Protein AF-A0A8I1ECL7-F1 (afdb_monomer_lite)

Structure (mmCIF, N/CA/C/O backbone):
data_AF-A0A8I1ECL7-F1
#
_entry.id   AF-A0A8I1ECL7-F1
#
loop_
_atom_site.group_PDB
_atom_site.id
_atom_site.type_symbol
_atom_site.label_atom_id
_atom_site.label_alt_id
_atom_site.label_comp_id
_atom_site.label_asym_id
_atom_site.label_entity_id
_atom_site.label_seq_id
_atom_site.pdbx_PDB_ins_code
_atom_site.Cartn_x
_atom_site.Cartn_y
_atom_site.Cartn_z
_atom_site.occupancy
_atom_site.B_iso_or_equiv
_atom_site.auth_seq_id
_atom_site.auth_comp_id
_atom_site.auth_asym_id
_atom_site.auth_atom_id
_atom_site.pdbx_PDB_model_num
ATOM 1 N N . MET A 1 1 ? 15.652 12.026 -10.601 1.00 41.94 1 MET A N 1
ATOM 2 C CA . MET A 1 1 ? 15.238 10.801 -11.319 1.00 41.94 1 MET A CA 1
ATOM 3 C C . MET A 1 1 ? 13.857 10.426 -10.815 1.00 41.94 1 MET A C 1
ATOM 5 O O . MET A 1 1 ? 13.709 10.248 -9.613 1.00 41.94 1 MET A O 1
ATOM 9 N N . THR A 1 2 ? 12.848 10.389 -11.680 1.00 50.03 2 THR A N 1
ATOM 10 C CA . THR A 1 2 ? 11.480 10.013 -11.294 1.00 50.03 2 THR A CA 1
ATOM 11 C C . THR A 1 2 ? 11.467 8.515 -11.010 1.00 50.03 2 THR A C 1
ATOM 13 O O . THR A 1 2 ? 11.627 7.714 -11.929 1.00 50.03 2 THR A O 1
ATOM 16 N N . ARG A 1 3 ? 11.373 8.128 -9.734 1.00 60.25 3 ARG A N 1
ATOM 17 C CA . ARG A 1 3 ? 11.252 6.719 -9.340 1.00 60.25 3 ARG A CA 1
ATOM 18 C C . ARG A 1 3 ? 9.939 6.191 -9.935 1.00 60.25 3 ARG A C 1
ATOM 20 O O . ARG A 1 3 ? 8.884 6.762 -9.676 1.00 60.25 3 ARG A O 1
ATOM 27 N N . LYS A 1 4 ? 9.996 5.165 -10.787 1.00 64.00 4 LYS A N 1
ATOM 28 C CA . LYS A 1 4 ? 8.804 4.545 -11.385 1.00 64.00 4 LYS A CA 1
ATOM 29 C C . LYS A 1 4 ? 8.322 3.441 -10.446 1.00 64.00 4 LYS A C 1
ATOM 31 O O . LYS A 1 4 ? 9.128 2.606 -10.050 1.00 64.00 4 LYS A O 1
ATOM 36 N N . VAL A 1 5 ? 7.039 3.455 -10.084 1.00 64.19 5 VAL A N 1
ATOM 37 C CA . VAL A 1 5 ? 6.429 2.357 -9.317 1.00 64.19 5 VAL A CA 1
ATOM 38 C C . VAL A 1 5 ? 6.498 1.090 -10.170 1.00 64.19 5 VAL A C 1
ATOM 40 O O . VAL A 1 5 ? 6.072 1.110 -11.328 1.00 64.19 5 VAL A O 1
ATOM 43 N N . LEU A 1 6 ? 7.056 0.015 -9.619 1.00 67.50 6 LEU A N 1
ATOM 44 C CA . LEU A 1 6 ? 7.060 -1.297 -10.264 1.00 67.50 6 LEU A CA 1
ATOM 45 C C . LEU A 1 6 ? 5.637 -1.859 -10.258 1.00 67.50 6 LEU A C 1
ATOM 47 O O . LEU A 1 6 ? 4.938 -1.745 -9.262 1.00 67.50 6 LEU A O 1
ATOM 51 N N . THR A 1 7 ? 5.185 -2.456 -11.353 1.00 64.19 7 THR A N 1
ATOM 52 C CA . THR A 1 7 ? 3.892 -3.149 -11.429 1.00 64.19 7 THR A CA 1
ATOM 53 C C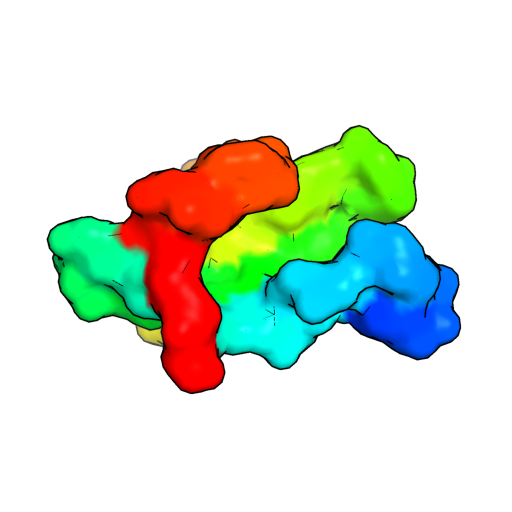 . THR A 1 7 ? 4.116 -4.656 -11.565 1.00 64.19 7 THR A C 1
ATOM 55 O O . THR A 1 7 ? 5.215 -5.069 -11.950 1.00 64.19 7 THR A O 1
ATOM 58 N N . PRO A 1 8 ? 3.085 -5.492 -11.334 1.00 62.50 8 PRO A N 1
ATOM 59 C CA . PRO A 1 8 ? 3.158 -6.915 -11.668 1.00 62.50 8 PRO A CA 1
ATOM 60 C C . PRO A 1 8 ? 3.544 -7.180 -13.136 1.00 62.50 8 PRO A C 1
ATOM 62 O O . PRO A 1 8 ? 4.107 -8.221 -13.447 1.00 62.50 8 PRO A O 1
ATOM 65 N N . GLU A 1 9 ? 3.277 -6.238 -14.046 1.00 62.25 9 GLU A N 1
ATOM 66 C CA . GLU A 1 9 ? 3.656 -6.341 -15.461 1.00 62.25 9 GLU A CA 1
ATOM 67 C C . GLU A 1 9 ? 5.146 -6.057 -15.692 1.00 62.25 9 GLU A C 1
ATOM 69 O O . GLU A 1 9 ? 5.774 -6.705 -16.526 1.00 62.25 9 GLU A O 1
ATOM 74 N N . THR A 1 10 ? 5.726 -5.090 -14.971 1.00 66.50 10 THR A N 1
ATOM 75 C CA . THR A 1 10 ? 7.143 -4.726 -15.133 1.00 66.50 10 THR A CA 1
ATOM 76 C C . THR A 1 10 ? 8.082 -5.571 -14.282 1.00 66.50 10 THR A C 1
ATOM 78 O O . THR A 1 10 ? 9.248 -5.697 -14.636 1.00 66.50 10 THR A O 1
ATOM 81 N N . SER A 1 11 ? 7.586 -6.155 -13.188 1.00 65.00 11 SER A N 1
ATOM 82 C CA . SER A 1 11 ? 8.333 -7.068 -12.323 1.00 65.00 11 SER A CA 1
ATOM 83 C C . SER A 1 11 ? 7.403 -8.208 -11.875 1.00 65.00 11 SER A C 1
ATOM 85 O O . SER A 1 11 ? 6.735 -8.089 -10.848 1.00 65.00 11 SER A O 1
ATOM 87 N N . PRO A 1 12 ? 7.345 -9.333 -12.615 1.00 63.28 12 PRO A N 1
ATOM 88 C CA . PRO A 1 12 ? 6.359 -10.397 -12.400 1.00 63.28 12 PRO A CA 1
ATOM 89 C C . PRO A 1 12 ? 6.430 -11.067 -11.028 1.00 63.28 12 PRO A C 1
ATOM 91 O O . PRO A 1 12 ? 5.432 -11.603 -10.578 1.00 63.28 12 PRO A O 1
ATOM 94 N N . ASN A 1 13 ? 7.552 -10.972 -10.311 1.00 63.66 13 ASN A N 1
ATOM 95 C CA . ASN A 1 13 ? 7.654 -11.472 -8.936 1.00 63.66 13 ASN A CA 1
ATOM 96 C C . ASN A 1 13 ? 6.939 -10.577 -7.900 1.00 63.66 13 ASN A C 1
ATOM 98 O O . ASN A 1 13 ? 6.884 -10.934 -6.731 1.00 63.66 13 ASN A O 1
ATOM 102 N N . HIS A 1 14 ? 6.390 -9.425 -8.302 1.00 69.94 14 HIS A N 1
ATOM 103 C CA . HIS A 1 14 ? 5.780 -8.431 -7.416 1.00 69.94 14 HIS A CA 1
ATOM 104 C C . HIS A 1 14 ? 4.244 -8.454 -7.467 1.00 69.94 14 HIS A C 1
ATOM 106 O O . HIS A 1 14 ? 3.595 -7.415 -7.600 1.00 69.94 14 HIS A O 1
ATOM 112 N N . HIS A 1 15 ? 3.640 -9.635 -7.324 1.00 73.62 15 HIS A N 1
ATOM 113 C CA . HIS A 1 15 ? 2.179 -9.827 -7.338 1.00 73.62 15 HIS A CA 1
ATOM 114 C C . HIS A 1 15 ? 1.425 -9.004 -6.273 1.00 73.62 15 HIS A C 1
ATOM 116 O O . HIS A 1 15 ? 0.211 -8.823 -6.362 1.00 73.62 15 HIS A O 1
ATOM 122 N N . THR A 1 16 ? 2.143 -8.531 -5.258 1.00 78.44 16 THR A N 1
ATOM 123 C CA . THR A 1 16 ? 1.648 -7.766 -4.110 1.00 78.44 16 THR A CA 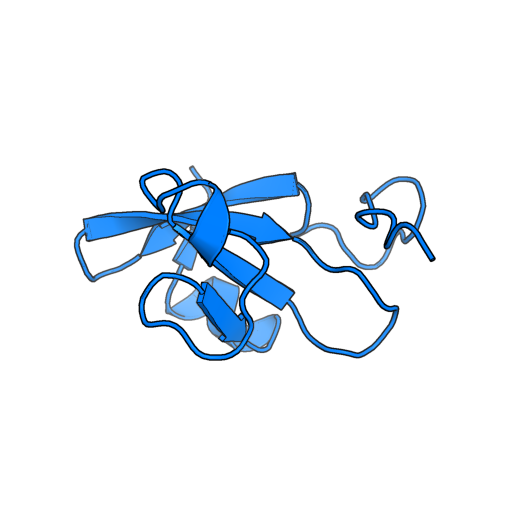1
ATOM 124 C C . THR A 1 16 ? 1.595 -6.258 -4.372 1.00 78.44 16 THR A C 1
ATOM 126 O O . THR A 1 16 ? 0.823 -5.558 -3.720 1.00 78.44 16 THR A O 1
ATOM 129 N N . ILE A 1 17 ? 2.395 -5.741 -5.315 1.00 81.56 17 ILE A N 1
ATOM 130 C CA . ILE A 1 17 ? 2.449 -4.302 -5.607 1.00 81.56 17 ILE A CA 1
ATOM 131 C C . ILE A 1 17 ? 1.216 -3.858 -6.391 1.00 81.56 17 ILE A C 1
ATOM 133 O O . ILE A 1 17 ? 0.713 -4.574 -7.254 1.00 81.56 17 ILE A O 1
ATOM 137 N N . GLY A 1 18 ? 0.755 -2.638 -6.116 1.00 80.50 18 GLY A N 1
ATOM 138 C CA . GLY A 1 18 ? -0.390 -2.034 -6.787 1.00 80.50 18 GLY A CA 1
ATOM 139 C C . GLY A 1 18 ? -1.713 -2.372 -6.114 1.00 80.50 18 GLY A C 1
ATOM 140 O O . GLY A 1 18 ? -2.764 -1.936 -6.575 1.00 80.50 18 GLY A O 1
ATOM 141 N N . LYS A 1 19 ? -1.665 -3.135 -5.021 1.00 86.88 19 LYS A N 1
ATOM 142 C CA . LYS A 1 19 ? -2.836 -3.561 -4.265 1.00 86.88 19 LYS A CA 1
ATOM 143 C C . LYS A 1 19 ? -2.970 -2.801 -2.956 1.00 86.88 19 LYS A C 1
ATOM 145 O O . LYS A 1 19 ? -1.989 -2.314 -2.388 1.00 86.88 19 LYS A O 1
ATOM 150 N N . ASN A 1 20 ? -4.204 -2.743 -2.470 1.00 91.12 20 ASN A N 1
ATOM 151 C CA . ASN A 1 20 ? -4.513 -2.219 -1.151 1.00 91.12 20 ASN A CA 1
ATOM 152 C C . ASN A 1 20 ? -4.619 -3.358 -0.139 1.00 91.12 20 ASN A C 1
ATOM 154 O O . ASN A 1 20 ? -5.083 -4.452 -0.451 1.00 91.12 20 ASN A O 1
ATOM 158 N N . PHE A 1 21 ? -4.226 -3.068 1.095 1.00 91.94 21 PHE A N 1
ATOM 159 C CA . PHE A 1 21 ? -4.273 -4.004 2.202 1.00 91.94 21 PHE A CA 1
ATOM 160 C C . PHE A 1 21 ? -4.810 -3.331 3.457 1.00 91.94 21 PHE A C 1
ATOM 162 O O . PHE A 1 21 ? -4.497 -2.176 3.743 1.00 91.94 21 PHE A O 1
ATOM 169 N N . LYS A 1 22 ? -5.563 -4.079 4.256 1.00 93.44 22 LYS A N 1
ATOM 170 C CA . LYS A 1 22 ? -5.997 -3.687 5.594 1.00 93.44 22 LYS A CA 1
ATOM 171 C C . LYS A 1 22 ? -5.043 -4.257 6.638 1.00 93.44 22 LYS A C 1
ATOM 173 O O . LYS A 1 22 ? -4.814 -5.467 6.675 1.00 93.44 22 LYS A O 1
ATOM 178 N N . ALA A 1 23 ? -4.499 -3.402 7.497 1.00 90.94 23 ALA A N 1
ATOM 179 C CA . ALA A 1 23 ? -3.682 -3.836 8.625 1.00 90.94 23 ALA A CA 1
ATOM 180 C C . ALA A 1 23 ? -4.507 -3.964 9.915 1.00 90.94 23 ALA A C 1
ATOM 182 O O . ALA A 1 23 ? -5.634 -3.474 10.017 1.00 90.94 23 ALA A O 1
ATOM 183 N N . TRP A 1 24 ? -3.919 -4.614 10.921 1.00 87.12 24 TRP A N 1
ATOM 184 C CA . TRP A 1 24 ? -4.521 -4.808 12.249 1.00 87.12 24 TRP A CA 1
ATOM 185 C C . TRP A 1 24 ? -4.751 -3.505 13.023 1.00 87.12 24 TRP A C 1
ATOM 187 O O . TRP A 1 24 ? -5.624 -3.457 13.883 1.00 87.12 24 TRP A O 1
ATOM 197 N N . ASP A 1 25 ? -4.001 -2.447 12.708 1.00 88.44 25 ASP A N 1
ATOM 198 C CA . ASP A 1 25 ? -4.202 -1.106 13.272 1.00 88.44 25 ASP A CA 1
ATOM 199 C C . ASP A 1 25 ? -5.455 -0.400 12.715 1.00 88.44 25 ASP A C 1
ATOM 201 O O . ASP A 1 25 ? -5.782 0.710 13.124 1.00 88.44 25 ASP A O 1
ATOM 205 N N . GLY A 1 26 ? -6.187 -1.051 11.805 1.00 89.75 26 GLY A N 1
ATOM 206 C CA . GLY A 1 26 ? -7.404 -0.520 11.209 1.00 89.75 26 GLY A CA 1
ATOM 207 C C . GLY A 1 26 ? -7.147 0.423 10.037 1.00 89.75 26 GLY A C 1
ATOM 208 O O . GLY A 1 26 ? -8.112 0.884 9.422 1.00 89.75 26 GLY A O 1
ATOM 209 N N . HIS A 1 27 ? -5.896 0.677 9.655 1.00 93.56 27 HIS A N 1
ATOM 210 C CA . HIS A 1 27 ? -5.577 1.512 8.503 1.00 93.56 27 HIS A CA 1
ATOM 211 C C . HIS A 1 27 ? -5.474 0.700 7.210 1.00 93.56 27 HIS A C 1
ATOM 213 O O . HIS A 1 27 ? -5.234 -0.512 7.208 1.00 93.56 27 HIS A O 1
ATOM 219 N N . THR A 1 28 ? -5.707 1.389 6.094 1.00 94.25 28 THR A N 1
ATOM 220 C CA . THR A 1 28 ? -5.554 0.833 4.750 1.00 94.25 28 THR A CA 1
ATOM 221 C C . THR A 1 28 ? -4.256 1.343 4.150 1.00 94.25 28 THR A C 1
ATOM 223 O O . THR A 1 28 ? -3.953 2.536 4.219 1.00 94.25 28 THR A O 1
ATOM 226 N N . TYR A 1 29 ? -3.512 0.433 3.540 1.00 92.19 29 TYR A N 1
ATOM 227 C CA . TYR A 1 29 ? -2.197 0.673 2.983 1.00 92.19 29 TYR A CA 1
ATOM 228 C C . TYR A 1 29 ? -2.167 0.275 1.515 1.00 92.19 29 TYR A C 1
ATOM 230 O O . TYR A 1 29 ? -2.597 -0.819 1.165 1.00 92.19 29 TYR A O 1
ATOM 238 N N . TYR A 1 30 ? -1.617 1.139 0.677 1.00 90.31 30 TYR A N 1
ATOM 239 C CA . TYR A 1 30 ? -1.244 0.827 -0.690 1.00 90.31 30 TYR A CA 1
ATOM 240 C C . TYR A 1 30 ? 0.168 0.242 -0.703 1.00 90.31 30 TYR A C 1
ATOM 242 O O . TYR A 1 30 ? 1.087 0.814 -0.108 1.00 90.31 30 TYR A O 1
ATOM 250 N N . CYS A 1 31 ? 0.331 -0.905 -1.356 1.00 88.06 31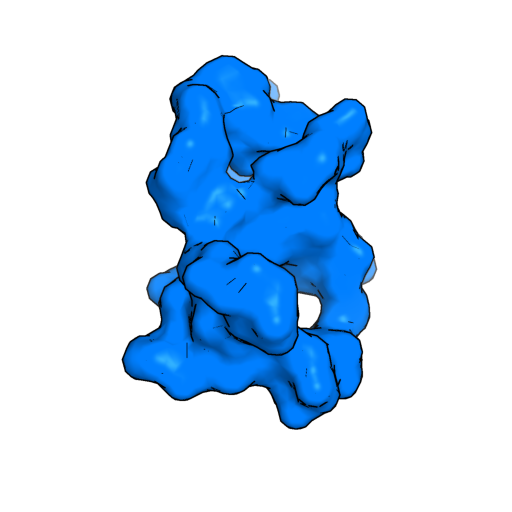 CYS A N 1
ATOM 251 C CA . CYS A 1 31 ? 1.632 -1.523 -1.538 1.00 88.06 31 CYS A CA 1
ATOM 252 C C . CYS A 1 31 ? 2.311 -0.955 -2.785 1.00 88.06 31 CYS A C 1
ATOM 254 O O . CYS A 1 31 ? 1.817 -1.128 -3.901 1.00 88.06 31 CYS A O 1
ATOM 256 N N . ASP A 1 32 ? 3.460 -0.313 -2.604 1.00 83.94 32 ASP A N 1
ATOM 257 C CA . ASP A 1 32 ? 4.294 0.194 -3.685 1.00 83.94 32 ASP A CA 1
ATOM 258 C C . ASP A 1 32 ? 5.749 -0.288 -3.551 1.00 83.94 32 ASP A C 1
ATOM 260 O O . ASP A 1 32 ? 6.200 -0.736 -2.495 1.00 83.94 32 ASP A O 1
ATOM 264 N N . SER A 1 33 ? 6.500 -0.254 -4.649 1.00 78.69 33 SER A N 1
ATOM 265 C CA . SER A 1 33 ? 7.956 -0.378 -4.606 1.00 78.69 33 SER A CA 1
ATOM 266 C C . SER A 1 33 ? 8.577 0.328 -5.798 1.00 78.69 33 SER A C 1
ATOM 268 O O . SER A 1 33 ? 7.968 0.448 -6.863 1.00 78.69 33 SER A O 1
ATOM 270 N N . TRP A 1 34 ? 9.804 0.793 -5.602 1.00 69.50 34 TRP A N 1
ATOM 271 C CA . TRP A 1 34 ? 10.540 1.617 -6.559 1.00 69.50 34 TRP A CA 1
ATOM 272 C C . TRP A 1 34 ? 11.799 0.926 -7.090 1.00 69.50 34 TRP A C 1
ATOM 274 O O . TRP A 1 34 ? 12.423 1.441 -8.015 1.00 69.50 34 TRP A O 1
ATOM 284 N N . VAL A 1 35 ? 12.214 -0.190 -6.476 1.00 65.44 35 VAL A N 1
ATOM 285 C CA . VAL A 1 35 ? 13.483 -0.869 -6.768 1.00 65.44 35 VAL A CA 1
ATOM 286 C C . VAL A 1 35 ? 13.306 -2.379 -6.638 1.00 65.44 35 VAL A C 1
ATOM 288 O O . VAL A 1 35 ? 12.841 -2.866 -5.605 1.00 65.44 35 VAL A O 1
ATOM 291 N N . GLU A 1 36 ? 13.726 -3.124 -7.663 1.00 51.91 36 GLU A N 1
ATOM 292 C CA . GLU A 1 36 ? 13.831 -4.581 -7.589 1.00 51.91 36 GLU A CA 1
ATOM 293 C C . GLU A 1 36 ? 14.784 -4.939 -6.436 1.00 51.91 36 GLU A C 1
ATOM 295 O O . GLU A 1 36 ? 15.949 -4.544 -6.437 1.00 51.91 36 GLU A O 1
ATOM 300 N N . ASN A 1 37 ? 14.275 -5.670 -5.437 1.00 55.59 37 ASN A N 1
ATOM 301 C CA . ASN A 1 37 ? 14.973 -6.136 -4.225 1.00 55.59 37 ASN A CA 1
ATOM 302 C C . ASN A 1 37 ? 15.060 -5.196 -2.998 1.00 55.59 37 ASN A C 1
ATOM 304 O O . ASN A 1 37 ? 15.684 -5.597 -2.018 1.00 55.59 37 ASN A O 1
ATOM 308 N N . MET A 1 38 ? 14.423 -4.013 -2.959 1.00 63.97 38 MET A N 1
ATOM 309 C CA . MET A 1 38 ? 14.440 -3.138 -1.751 1.00 63.97 38 MET A CA 1
ATOM 310 C C . MET A 1 38 ? 13.150 -3.157 -0.909 1.00 63.97 38 MET A C 1
ATOM 312 O O . MET A 1 38 ? 12.797 -2.174 -0.252 1.00 63.97 38 MET A O 1
ATOM 316 N N . GLY A 1 39 ? 12.462 -4.296 -0.878 1.00 69.44 39 GLY A N 1
ATOM 317 C CA . GLY A 1 39 ? 11.286 -4.487 -0.030 1.00 69.44 39 GLY A CA 1
ATOM 318 C C . GLY A 1 39 ? 10.013 -3.837 -0.574 1.00 69.44 39 GLY A C 1
ATOM 319 O O . GLY A 1 39 ? 10.007 -3.124 -1.583 1.00 69.44 39 GLY A O 1
ATOM 320 N N . TYR A 1 40 ? 8.908 -4.152 0.090 1.00 82.56 40 TYR A N 1
ATOM 321 C CA . TYR A 1 40 ? 7.580 -3.662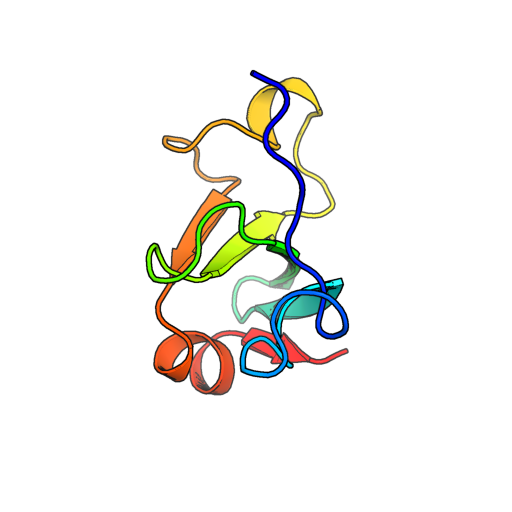 -0.239 1.00 82.56 40 TYR A CA 1
ATOM 322 C C . TYR A 1 40 ? 7.255 -2.515 0.700 1.00 82.56 40 TYR A C 1
ATOM 324 O O . TYR A 1 40 ? 7.364 -2.646 1.919 1.00 82.56 40 TYR A O 1
ATOM 332 N N . TRP A 1 41 ? 6.861 -1.382 0.148 1.00 88.00 41 TRP A N 1
ATOM 333 C CA . TRP A 1 41 ? 6.448 -0.247 0.944 1.00 88.00 41 TRP A CA 1
ATOM 334 C C . TRP A 1 41 ? 4.943 -0.261 1.115 1.00 88.00 41 TRP A C 1
ATOM 336 O O . TRP A 1 41 ? 4.196 -0.321 0.147 1.00 88.00 41 TRP A O 1
ATOM 346 N N . MET A 1 42 ? 4.508 -0.189 2.363 1.00 88.88 42 MET A N 1
ATOM 347 C CA . MET A 1 42 ? 3.110 -0.061 2.735 1.00 88.88 42 MET A CA 1
ATOM 348 C C . MET A 1 42 ? 2.870 1.393 3.112 1.00 88.88 42 MET A C 1
ATOM 350 O O . MET A 1 42 ? 3.267 1.826 4.196 1.00 88.88 42 MET A O 1
ATOM 354 N N . THR A 1 43 ? 2.234 2.137 2.213 1.00 90.56 43 THR A N 1
ATOM 355 C CA . THR A 1 43 ? 1.921 3.559 2.387 1.00 90.56 43 THR A CA 1
ATOM 356 C C . THR A 1 43 ? 0.457 3.712 2.745 1.00 90.56 43 THR A C 1
ATOM 358 O O . THR A 1 43 ? -0.410 3.224 2.027 1.00 90.56 43 THR A O 1
ATOM 361 N N . ARG A 1 44 ? 0.155 4.388 3.850 1.00 91.94 44 ARG A N 1
ATOM 362 C CA . ARG A 1 44 ? -1.223 4.677 4.245 1.00 91.94 44 ARG A CA 1
ATOM 363 C C . ARG A 1 44 ? -1.948 5.448 3.148 1.00 91.94 44 ARG A C 1
ATOM 365 O O . ARG A 1 44 ? -1.432 6.432 2.625 1.00 91.94 44 ARG A O 1
ATOM 372 N N . VAL A 1 45 ? -3.161 5.015 2.818 1.00 91.19 45 VAL A N 1
ATOM 373 C CA . VAL A 1 45 ? -3.976 5.663 1.775 1.00 91.19 45 VAL A CA 1
ATOM 374 C C . VAL A 1 45 ? -4.375 7.088 2.181 1.00 91.19 45 VAL A C 1
ATOM 376 O O . VAL A 1 45 ? -4.518 7.953 1.321 1.00 91.19 45 VAL A O 1
ATOM 379 N N . ASP A 1 46 ? -4.501 7.346 3.484 1.00 91.62 46 ASP A N 1
ATOM 380 C CA . ASP A 1 46 ? -4.820 8.652 4.068 1.00 91.62 46 ASP A CA 1
ATOM 381 C C . ASP A 1 46 ? -3.584 9.502 4.413 1.00 91.62 46 ASP A C 1
ATOM 383 O O . ASP A 1 46 ? -3.718 10.544 5.050 1.00 91.62 46 ASP A O 1
ATOM 387 N N . ALA A 1 47 ? -2.385 9.085 3.994 1.00 88.81 47 ALA A N 1
ATOM 388 C CA . ALA A 1 47 ? -1.177 9.878 4.182 1.00 88.81 47 ALA A CA 1
ATOM 389 C C . ALA A 1 47 ? -1.276 11.225 3.435 1.00 88.81 47 ALA A C 1
ATOM 391 O O . ALA A 1 47 ? -1.693 11.236 2.268 1.00 88.81 47 ALA A O 1
ATOM 392 N N . PRO A 1 48 ? -0.838 12.345 4.043 1.00 89.19 48 PRO A N 1
ATOM 393 C CA . PRO A 1 48 ? -0.643 13.599 3.321 1.00 89.19 48 PRO A CA 1
ATOM 394 C C . PRO A 1 48 ? 0.310 13.405 2.135 1.00 89.19 48 PRO A C 1
ATOM 396 O O . PRO A 1 48 ? 1.246 12.606 2.211 1.00 89.19 48 PRO A O 1
ATOM 399 N N . ASP A 1 49 ? 0.091 14.135 1.036 1.00 84.56 49 ASP A N 1
ATOM 400 C CA . ASP A 1 49 ? 0.861 13.952 -0.206 1.00 84.56 49 ASP A CA 1
ATOM 401 C C . ASP A 1 49 ? 2.375 14.106 -0.001 1.00 84.56 49 ASP A C 1
ATOM 403 O O . ASP A 1 49 ? 3.156 13.369 -0.601 1.00 84.56 49 ASP A O 1
ATOM 407 N N . GLU A 1 50 ? 2.784 14.998 0.903 1.00 82.81 50 GLU A N 1
ATOM 408 C CA . GLU A 1 50 ? 4.187 15.223 1.265 1.00 82.81 50 GLU A CA 1
ATOM 409 C C . GLU A 1 50 ? 4.843 14.014 1.959 1.00 82.81 50 GLU A C 1
ATOM 411 O O . GLU A 1 50 ? 6.045 13.801 1.816 1.00 82.81 50 GLU A O 1
ATOM 416 N N . ASN A 1 51 ? 4.063 13.167 2.639 1.00 82.62 51 ASN A N 1
ATOM 417 C CA . ASN A 1 51 ? 4.558 11.988 3.356 1.00 82.62 51 ASN A CA 1
ATOM 418 C C . ASN A 1 51 ? 4.467 10.697 2.534 1.00 82.62 51 ASN A C 1
ATOM 420 O O . ASN A 1 51 ? 5.059 9.688 2.920 1.00 82.62 51 ASN A O 1
ATOM 424 N N . LYS A 1 52 ? 3.754 10.691 1.399 1.00 79.75 52 LYS A N 1
ATOM 425 C CA . LYS A 1 52 ? 3.546 9.472 0.595 1.00 79.75 52 LYS A CA 1
ATOM 426 C C . LYS A 1 52 ? 4.845 8.859 0.088 1.00 79.75 52 LYS A C 1
ATOM 428 O O . LYS A 1 52 ? 4.897 7.649 -0.107 1.00 79.75 52 LYS A O 1
ATOM 433 N N . THR A 1 53 ? 5.886 9.662 -0.113 1.00 77.25 53 THR A N 1
ATOM 434 C CA . THR A 1 53 ? 7.203 9.203 -0.585 1.00 77.25 53 THR A CA 1
ATOM 435 C C . THR A 1 53 ? 8.303 9.308 0.467 1.00 77.25 53 THR A C 1
ATOM 437 O O . THR A 1 53 ? 9.449 8.988 0.157 1.00 77.25 53 THR A O 1
ATOM 440 N N . ASP A 1 54 ? 7.985 9.761 1.681 1.00 81.12 54 ASP A N 1
ATOM 441 C CA . ASP A 1 54 ? 8.967 9.906 2.753 1.00 81.12 54 ASP A 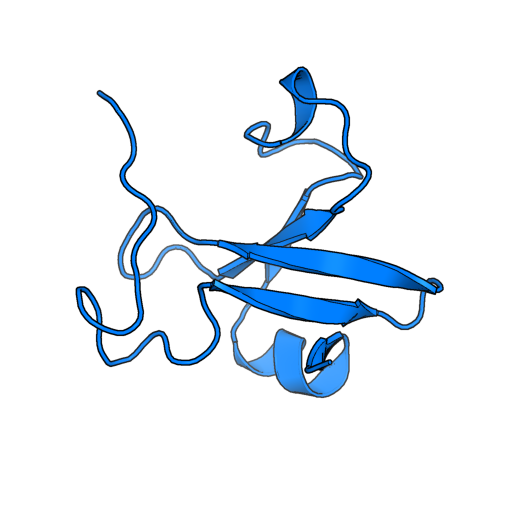CA 1
ATOM 442 C C . ASP A 1 54 ? 9.165 8.567 3.478 1.00 81.12 54 ASP A C 1
ATOM 444 O O . ASP A 1 54 ? 8.255 8.010 4.098 1.00 81.12 54 ASP A O 1
ATOM 448 N N . GLU A 1 55 ? 10.384 8.045 3.361 1.00 79.00 55 GLU A N 1
ATOM 449 C CA . GLU A 1 55 ? 10.820 6.754 3.892 1.00 79.00 55 GLU A CA 1
ATOM 450 C C . GLU A 1 55 ? 10.888 6.736 5.432 1.00 79.00 55 GLU A C 1
ATOM 452 O O . GLU A 1 55 ? 10.923 5.657 6.026 1.00 79.00 55 GLU A O 1
ATOM 457 N N . HIS A 1 56 ? 10.873 7.904 6.086 1.00 79.06 56 HIS A N 1
ATOM 458 C CA . HIS A 1 56 ? 11.055 8.061 7.530 1.00 79.06 56 HIS A CA 1
ATOM 459 C C . HIS A 1 56 ? 9.813 8.622 8.238 1.00 79.06 56 HIS A C 1
ATOM 461 O O . HIS A 1 56 ? 9.917 9.487 9.107 1.00 79.06 56 HIS A O 1
ATOM 467 N N . THR A 1 57 ? 8.626 8.107 7.904 1.00 83.31 57 THR A N 1
ATOM 468 C CA . THR A 1 57 ? 7.356 8.555 8.501 1.00 83.31 57 THR A CA 1
ATOM 469 C C . THR A 1 57 ? 6.536 7.411 9.082 1.00 83.31 57 THR A C 1
ATOM 471 O O . THR A 1 57 ? 6.687 6.252 8.709 1.00 83.31 57 THR A O 1
ATOM 474 N N . GLU A 1 58 ? 5.600 7.734 9.976 1.00 85.50 58 GLU A N 1
ATOM 475 C CA . GLU A 1 58 ? 4.622 6.758 10.484 1.00 85.50 58 GLU A CA 1
ATOM 476 C C . GLU A 1 58 ? 3.639 6.267 9.403 1.00 85.50 58 GLU A C 1
ATOM 478 O O . GLU A 1 58 ? 3.035 5.196 9.525 1.00 85.50 58 GLU A O 1
ATOM 483 N N . TRP A 1 59 ? 3.499 7.043 8.326 1.00 89.12 59 TRP A N 1
ATOM 484 C CA . TRP A 1 59 ? 2.584 6.793 7.218 1.00 89.12 59 TRP A CA 1
ATOM 485 C C . TRP A 1 59 ? 3.084 5.714 6.265 1.00 89.12 59 TRP A C 1
ATOM 487 O O . TRP A 1 59 ? 2.303 5.212 5.455 1.00 89.12 59 TRP A O 1
ATOM 497 N N . ARG A 1 60 ? 4.363 5.342 6.354 1.00 87.94 60 ARG A N 1
ATOM 498 C CA . ARG A 1 60 ? 5.017 4.489 5.370 1.00 87.94 60 ARG A CA 1
ATOM 499 C C . ARG A 1 60 ? 5.945 3.484 6.042 1.00 87.94 60 ARG A C 1
ATOM 501 O O . ARG A 1 60 ? 6.812 3.839 6.828 1.00 87.94 60 ARG A O 1
ATOM 508 N N . LYS A 1 61 ? 5.765 2.199 5.733 1.00 87.31 61 LYS A N 1
ATOM 509 C CA . LYS A 1 61 ? 6.538 1.099 6.334 1.00 87.31 61 LYS A CA 1
ATOM 510 C C . LYS A 1 61 ? 7.205 0.270 5.245 1.00 87.31 61 LYS A C 1
ATOM 512 O O . LYS A 1 61 ? 6.520 -0.171 4.327 1.00 87.31 61 LYS A O 1
ATOM 517 N N . ASN A 1 62 ? 8.509 0.021 5.353 1.00 87.06 62 ASN A N 1
ATOM 518 C CA . ASN A 1 62 ? 9.173 -0.989 4.527 1.00 87.06 62 ASN A CA 1
ATOM 519 C C . ASN A 1 62 ? 8.989 -2.360 5.178 1.00 87.06 62 ASN A C 1
ATOM 521 O O . ASN A 1 62 ? 9.326 -2.548 6.349 1.00 87.06 62 ASN A O 1
ATOM 525 N N . VAL A 1 63 ? 8.430 -3.309 4.439 1.00 84.38 63 VAL A N 1
ATOM 526 C CA . VAL A 1 63 ? 8.167 -4.660 4.925 1.00 84.38 63 VAL A CA 1
ATOM 527 C C . VAL A 1 63 ? 8.642 -5.698 3.917 1.00 84.38 63 VAL A C 1
ATOM 529 O O . VAL A 1 63 ? 8.709 -5.468 2.708 1.00 84.38 63 VAL A O 1
ATOM 532 N N . SER A 1 64 ? 8.965 -6.884 4.425 1.00 82.50 64 SER A N 1
ATOM 533 C CA . SER A 1 64 ? 9.186 -8.045 3.564 1.00 82.50 64 SER A CA 1
ATOM 534 C C . SER A 1 64 ? 7.853 -8.614 3.079 1.00 82.50 64 SER A C 1
ATOM 536 O O . SER A 1 64 ? 6.839 -8.514 3.768 1.00 82.50 64 SER A O 1
ATOM 538 N N . GLU A 1 65 ? 7.860 -9.297 1.936 1.00 79.31 65 GLU A N 1
ATOM 539 C CA . GLU A 1 65 ? 6.669 -9.968 1.391 1.00 79.31 65 GLU A CA 1
ATOM 540 C C . GLU A 1 65 ? 6.020 -10.928 2.397 1.00 79.31 65 GLU A C 1
ATOM 542 O O . GLU A 1 65 ? 4.805 -10.952 2.574 1.00 79.31 65 GLU A O 1
ATOM 547 N N . ARG A 1 66 ? 6.853 -11.666 3.145 1.00 80.25 66 ARG A N 1
ATOM 548 C CA . ARG A 1 66 ? 6.406 -12.586 4.201 1.00 80.25 66 ARG A CA 1
ATOM 549 C C . ARG A 1 66 ? 5.660 -11.881 5.335 1.00 80.25 66 ARG A C 1
ATOM 551 O O . ARG A 1 66 ? 4.843 -12.515 5.998 1.00 80.25 66 ARG A O 1
ATOM 558 N N . ALA A 1 67 ? 5.968 -10.611 5.595 1.00 81.44 67 ALA A N 1
ATOM 559 C CA . ALA A 1 67 ? 5.289 -9.821 6.615 1.00 81.44 67 ALA A CA 1
ATOM 560 C C . ALA A 1 67 ? 3.927 -9.304 6.130 1.00 81.44 67 ALA A C 1
ATOM 562 O O . ALA A 1 67 ? 3.026 -9.165 6.955 1.00 81.44 67 ALA A O 1
ATOM 563 N N . ILE A 1 68 ? 3.748 -9.089 4.818 1.00 81.44 68 ILE A N 1
ATOM 564 C CA . ILE A 1 68 ? 2.455 -8.691 4.243 1.00 81.44 68 ILE A CA 1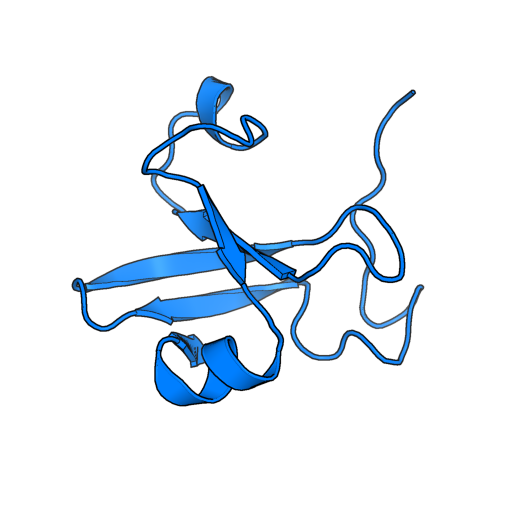
ATOM 565 C C . ILE A 1 68 ? 1.406 -9.744 4.586 1.00 81.44 68 ILE A C 1
ATOM 567 O O . ILE A 1 68 ? 0.506 -9.443 5.352 1.00 81.44 68 ILE A O 1
ATOM 571 N N . GLY A 1 69 ? 1.592 -11.006 4.193 1.00 74.88 69 GLY A N 1
ATOM 572 C CA . GLY A 1 69 ? 0.600 -12.066 4.442 1.00 74.88 69 GLY A CA 1
ATOM 573 C C . GLY A 1 69 ? 0.302 -12.402 5.916 1.00 74.88 69 GLY A C 1
ATOM 574 O O . GLY A 1 69 ? -0.564 -13.230 6.180 1.00 74.88 69 GLY A O 1
ATOM 575 N N . ARG A 1 70 ? 1.012 -11.803 6.884 1.00 81.81 70 ARG A N 1
ATOM 576 C CA . ARG A 1 70 ? 0.745 -11.951 8.329 1.00 81.81 70 ARG A CA 1
ATOM 577 C C . ARG A 1 70 ? 0.086 -10.714 8.941 1.00 81.81 70 ARG A C 1
ATOM 579 O O . ARG A 1 70 ? -0.746 -10.836 9.838 1.00 81.81 70 ARG A O 1
ATOM 586 N N . THR A 1 71 ? 0.485 -9.531 8.485 1.00 82.69 71 THR A N 1
ATOM 587 C CA . THR A 1 71 ? 0.131 -8.249 9.115 1.00 82.69 71 THR A CA 1
ATOM 588 C C . THR A 1 71 ? -0.847 -7.430 8.271 1.00 82.69 71 THR A C 1
ATOM 590 O O . THR A 1 71 ? -1.524 -6.548 8.794 1.00 82.69 71 THR A O 1
ATOM 593 N N . PHE A 1 72 ? -0.948 -7.724 6.979 1.00 86.25 72 PHE A N 1
ATOM 594 C CA . PHE A 1 72 ? -1.703 -6.974 5.986 1.00 86.25 72 PHE A CA 1
ATOM 595 C C . PHE A 1 72 ? -2.576 -7.941 5.178 1.00 86.25 72 PHE A C 1
ATOM 597 O O . PHE A 1 72 ? -2.083 -8.861 4.532 1.00 86.25 72 PHE A O 1
ATOM 604 N N . HIS A 1 73 ? -3.885 -7.729 5.201 1.00 88.69 73 HIS A N 1
ATOM 605 C CA . HIS A 1 73 ? -4.840 -8.557 4.471 1.00 88.69 73 HIS A CA 1
ATOM 606 C C . HIS A 1 73 ? -5.273 -7.821 3.208 1.00 88.69 73 HIS A C 1
ATOM 608 O O . HIS A 1 73 ? -5.711 -6.676 3.298 1.00 88.69 73 HIS A O 1
ATOM 614 N N . GLU A 1 74 ? -5.107 -8.451 2.046 1.00 86.88 74 GLU A N 1
ATOM 615 C CA . GLU A 1 74 ? -5.567 -7.897 0.766 1.00 86.88 74 GLU A CA 1
ATOM 616 C C . GLU A 1 74 ? -7.083 -7.639 0.826 1.00 86.88 74 GLU A C 1
ATOM 618 O O . GLU A 1 74 ? -7.814 -8.436 1.423 1.00 86.88 74 GLU A O 1
ATOM 623 N N . ILE A 1 75 ? -7.530 -6.516 0.254 1.00 88.00 75 ILE A N 1
ATOM 624 C CA . ILE A 1 75 ? -8.944 -6.107 0.190 1.00 88.00 75 ILE A CA 1
ATOM 625 C C . ILE A 1 75 ? -9.465 -6.043 -1.240 1.00 88.00 75 ILE A C 1
ATOM 627 O O . ILE A 1 75 ? -8.674 -5.680 -2.139 1.00 88.00 75 ILE A O 1
#

Organism: Pseudomonas putida (NCBI:txid303)

Sequence (75 aa):
MTRKVLTPETSPNHHTIGKNFKAWDGHTYYCDSWVENMGYWMTRVDAPDENKTDEHTEWRKNVSERAIGRTFHEI

pLDDT: mean 79.25, std 11.78, range [41.94, 94.25]

Secondary structure (DSSP, 8-state):
--PPPP-TTTSTT-TTTT-EEEETTS-EEEEE-SSTTS-EEEEETT--GGGTT-TTSTTEEEE-HHHHHHHEEE-

Radius of gyration: 11.62 Å; chains: 1; bounding box: 24×28×29 Å

Foldseek 3Di:
DPQDWDDCVNPVVPPPAQFWWAFPVRFIFHWTDRDDPQAIKTATPPDDPVCRPPDPDPRIDGDHPVVCVVGIHTD